Protein AF-A0A0B2NXW4-F1 (afdb_monomer_lite)

Secondary structure (DSSP, 8-state):
-HHHHHHHHHHHHHHHHHHH-HHHHHHHHHHT-TTHHHHHHHHHHSPPP---HHHHHHHHHHHHH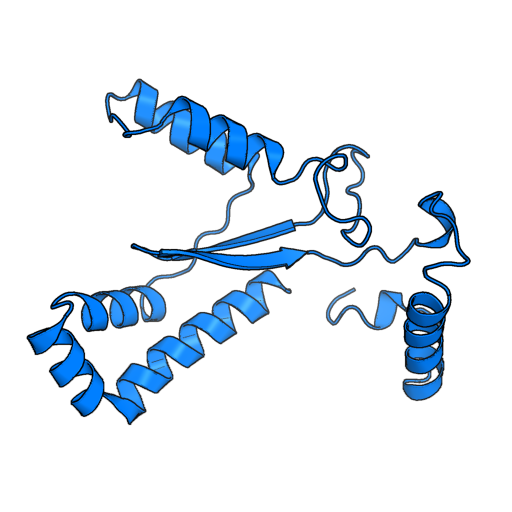TT---TTHHHHHHHHHHTTBTTTS-TTBPBPTTSSBB-EEEEEETTTEEEEEEEPBPS-GGGS---SGGGHHHHHHHHHHHHHHT-S-GGGGSS--

Organism: Glycine soja (NCBI:txid3848)

pLDDT: mean 85.3, std 10.72, range [39.22, 98.38]

Foldseek 3Di:
DVVVVVLVVLLVVLVCCVVPVVVVVVVCCVPPNVCPNVLSVCSNPDDDDDDALVVVLVVLVVVVVVPDDDPCSVVVSVVSVCAFFPVPDDLQFAADPVNGGGAKDFDQGPPPGTDDIDGDTHQPNVPSPDDCVVCVVVVVVLVVVCVVVVPPGSVVVPVPD

Radius of gyration: 20.14 Å; chains: 1; bounding box: 43×46×54 Å

Structure (mmCIF, N/CA/C/O backbone):
data_AF-A0A0B2NXW4-F1
#
_entry.id   AF-A0A0B2NXW4-F1
#
loop_
_atom_site.group_PDB
_atom_site.id
_atom_site.type_symbol
_atom_site.label_atom_id
_atom_site.label_alt_id
_atom_site.label_comp_id
_atom_site.label_asym_id
_atom_site.label_entity_id
_atom_site.label_seq_id
_atom_site.pdbx_PDB_ins_code
_atom_site.Cartn_x
_atom_site.Cartn_y
_atom_site.Cartn_z
_atom_site.occupancy
_atom_site.B_iso_or_equiv
_atom_site.auth_seq_id
_atom_site.auth_comp_id
_atom_site.auth_asym_id
_atom_site.auth_atom_id
_atom_site.pdbx_PDB_model_num
ATOM 1 N N . ASP A 1 1 ? -3.054 0.438 -12.073 1.00 83.38 1 ASP A N 1
ATOM 2 C CA . ASP A 1 1 ? -4.031 -0.430 -11.366 1.00 83.38 1 ASP A CA 1
ATOM 3 C C . ASP A 1 1 ? -3.545 -1.153 -10.136 1.00 83.38 1 ASP A C 1
ATOM 5 O O . ASP A 1 1 ? -4.384 -1.519 -9.320 1.00 83.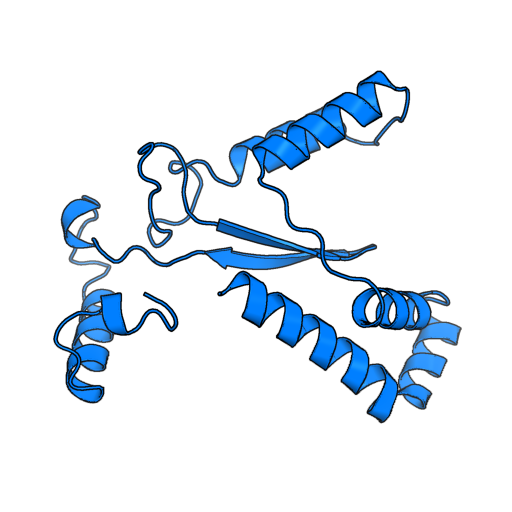38 1 ASP A O 1
ATOM 9 N N . ASP A 1 2 ? -2.240 -1.323 -9.942 1.00 87.00 2 ASP A N 1
ATOM 10 C CA . ASP A 1 2 ? -1.722 -1.938 -8.717 1.00 87.00 2 ASP A CA 1
ATOM 11 C C . ASP A 1 2 ? -2.258 -1.230 -7.454 1.00 87.00 2 ASP A C 1
ATOM 13 O O . ASP A 1 2 ? -2.844 -1.852 -6.572 1.00 87.00 2 ASP A O 1
ATOM 17 N N . MET A 1 3 ? -2.282 0.109 -7.469 1.00 90.81 3 MET A N 1
ATOM 18 C CA . MET A 1 3 ? -2.952 0.927 -6.448 1.00 90.81 3 MET A CA 1
ATOM 19 C C . MET A 1 3 ? -4.462 0.654 -6.291 1.00 90.81 3 MET A C 1
ATOM 21 O O . MET A 1 3 ? -5.011 0.812 -5.201 1.00 90.81 3 MET A O 1
ATOM 25 N N . ASN A 1 4 ? -5.184 0.325 -7.371 1.00 91.88 4 ASN A N 1
ATOM 26 C CA . ASN A 1 4 ? -6.609 -0.036 -7.299 1.00 91.88 4 ASN A CA 1
ATOM 27 C C . ASN A 1 4 ? -6.775 -1.394 -6.613 1.00 91.88 4 ASN A C 1
ATOM 29 O O . ASN A 1 4 ? -7.624 -1.518 -5.728 1.00 91.88 4 ASN A O 1
ATOM 33 N N . CYS A 1 5 ? -5.950 -2.368 -7.002 1.00 92.06 5 CYS A N 1
ATOM 34 C CA . CYS A 1 5 ? -5.926 -3.708 -6.432 1.00 92.06 5 CYS A CA 1
ATOM 35 C C . CYS A 1 5 ? -5.579 -3.661 -4.941 1.00 92.06 5 CYS A C 1
ATOM 37 O O . CYS A 1 5 ? -6.358 -4.140 -4.123 1.00 92.06 5 CYS A O 1
ATOM 39 N N . ALA A 1 6 ? -4.491 -2.983 -4.572 1.00 91.94 6 ALA A N 1
ATOM 40 C CA . ALA A 1 6 ? -4.057 -2.836 -3.187 1.00 91.94 6 ALA A CA 1
ATOM 41 C C . ALA A 1 6 ? -5.137 -2.172 -2.316 1.00 91.94 6 ALA A C 1
ATOM 43 O O . ALA A 1 6 ? -5.488 -2.687 -1.256 1.00 91.94 6 ALA A O 1
ATOM 44 N N . LYS A 1 7 ? -5.754 -1.083 -2.800 1.00 93.19 7 LYS A N 1
ATOM 45 C CA . LYS A 1 7 ? -6.892 -0.434 -2.125 1.00 93.19 7 LYS A CA 1
ATOM 46 C C . LYS A 1 7 ? -8.063 -1.399 -1.919 1.00 93.19 7 LYS A C 1
ATOM 48 O O . LYS A 1 7 ? -8.622 -1.458 -0.826 1.00 93.19 7 LYS A O 1
ATOM 53 N N . ALA A 1 8 ? -8.468 -2.116 -2.969 1.00 94.12 8 ALA A N 1
ATOM 54 C CA . ALA A 1 8 ? -9.584 -3.056 -2.902 1.00 94.12 8 ALA A CA 1
ATOM 55 C C . ALA A 1 8 ? -9.283 -4.213 -1.942 1.00 94.12 8 ALA A C 1
ATOM 57 O O . ALA A 1 8 ? -10.130 -4.554 -1.122 1.00 94.12 8 ALA A O 1
ATOM 58 N N . TYR A 1 9 ? -8.065 -4.751 -1.991 1.00 94.94 9 TYR A N 1
ATOM 59 C CA . TYR A 1 9 ? -7.592 -5.816 -1.118 1.00 94.94 9 TYR A CA 1
ATOM 60 C C . TYR A 1 9 ? -7.632 -5.402 0.356 1.00 94.94 9 TYR A C 1
ATOM 62 O O . TYR A 1 9 ? -8.210 -6.114 1.174 1.00 94.94 9 TYR A O 1
ATOM 70 N N . VAL A 1 10 ? -7.089 -4.230 0.704 1.00 95.19 10 VAL A N 1
ATOM 71 C CA . VAL A 1 10 ? -7.110 -3.732 2.090 1.00 95.19 10 VAL A CA 1
ATOM 72 C C . VAL A 1 10 ? -8.545 -3.536 2.574 1.00 95.19 10 VAL A C 1
ATOM 74 O O . VAL A 1 10 ? -8.908 -4.046 3.633 1.00 95.19 10 VAL A O 1
ATOM 77 N N . LYS A 1 11 ? -9.391 -2.861 1.783 1.00 95.75 11 LYS A N 1
ATOM 78 C CA . LYS A 1 11 ? -10.798 -2.652 2.154 1.00 95.75 11 LYS A CA 1
ATOM 79 C C . LYS A 1 11 ? -11.549 -3.964 2.336 1.00 95.75 11 LYS A C 1
ATOM 81 O O . LYS A 1 11 ? -12.294 -4.094 3.302 1.00 95.75 11 LYS A O 1
ATOM 86 N N . PHE A 1 12 ? -11.338 -4.921 1.436 1.00 96.88 12 PHE A N 1
ATOM 87 C CA . PHE A 1 12 ? -11.964 -6.232 1.517 1.00 96.88 12 PHE A CA 1
ATOM 88 C C . PHE A 1 12 ? -11.580 -6.950 2.811 1.00 96.88 12 PHE A C 1
ATOM 90 O O . PHE A 1 12 ? -12.469 -7.366 3.540 1.00 96.88 12 PHE A O 1
ATOM 97 N N . ASN A 1 13 ? -10.287 -7.038 3.140 1.00 96.75 13 ASN A N 1
ATOM 98 C CA . ASN A 1 13 ? -9.838 -7.722 4.357 1.00 96.75 13 ASN A CA 1
ATOM 99 C C . ASN A 1 13 ? -10.372 -7.049 5.629 1.00 96.75 13 ASN A C 1
ATOM 101 O O . ASN A 1 13 ? -10.860 -7.734 6.524 1.00 96.75 13 ASN A O 1
ATOM 105 N N . CYS A 1 14 ? -10.335 -5.713 5.704 1.00 96.44 14 CYS A N 1
ATOM 106 C CA . CYS A 1 14 ? -10.884 -4.991 6.852 1.00 96.44 14 CYS A CA 1
ATOM 107 C C . CYS A 1 14 ? -12.394 -5.216 7.002 1.00 96.44 14 CYS A C 1
ATOM 109 O O . CYS A 1 14 ? -12.863 -5.443 8.113 1.00 96.44 14 CYS A O 1
ATOM 111 N N . GLN A 1 15 ? -13.147 -5.176 5.899 1.00 97.81 15 GLN A N 1
ATOM 112 C CA . GLN A 1 15 ? -14.587 -5.426 5.927 1.00 97.81 15 GLN A CA 1
ATOM 113 C C . GLN A 1 15 ? -14.891 -6.877 6.300 1.00 97.81 15 GLN A C 1
ATOM 115 O O . GLN A 1 15 ? -15.749 -7.134 7.133 1.00 97.81 15 GLN A O 1
ATOM 120 N N . TRP A 1 16 ? -14.137 -7.825 5.749 1.00 98.25 16 TRP A N 1
ATOM 121 C CA . TRP A 1 16 ? -14.320 -9.241 6.025 1.00 98.25 16 TRP A CA 1
ATOM 122 C C . TRP A 1 16 ? -14.105 -9.565 7.507 1.00 98.25 16 TRP A C 1
ATOM 124 O O . TRP A 1 16 ? -14.902 -10.304 8.079 1.00 98.25 16 TRP A O 1
ATOM 134 N N . LEU A 1 17 ? -13.094 -8.968 8.150 1.00 97.62 17 LEU A N 1
ATOM 135 C CA . LEU A 1 17 ? -12.882 -9.098 9.597 1.00 97.62 17 LEU A CA 1
ATOM 136 C C . LEU A 1 17 ? -14.062 -8.548 10.406 1.00 97.62 17 LEU A C 1
ATOM 138 O O . LEU A 1 17 ? -14.483 -9.179 11.371 1.00 97.62 17 LEU A O 1
ATOM 142 N N . LEU A 1 18 ? -14.608 -7.395 10.008 1.00 97.50 18 LEU A N 1
ATOM 143 C CA . LEU A 1 18 ? -15.782 -6.810 10.662 1.00 97.50 18 LEU A CA 1
ATOM 144 C C . LEU A 1 18 ? -17.029 -7.689 10.500 1.00 97.50 18 LEU A C 1
ATOM 146 O O . LEU A 1 18 ? -17.817 -7.795 11.434 1.00 97.50 18 LEU A O 1
ATOM 150 N N . ASP A 1 19 ? -17.193 -8.322 9.340 1.00 98.06 19 ASP A N 1
ATOM 151 C CA . ASP A 1 19 ? -18.379 -9.119 9.021 1.00 98.06 19 ASP A CA 1
ATOM 152 C C . ASP A 1 19 ? -18.322 -10.538 9.610 1.00 98.06 19 ASP A C 1
ATOM 154 O O . ASP A 1 19 ? -19.362 -11.108 9.930 1.00 98.06 19 ASP A O 1
ATOM 158 N N . ASN A 1 20 ? -17.124 -11.122 9.744 1.00 98.38 20 ASN A N 1
ATOM 159 C CA . ASN A 1 20 ? -16.955 -12.549 10.054 1.00 98.38 20 ASN A CA 1
ATOM 160 C C . ASN A 1 20 ? -16.236 -12.826 11.380 1.00 98.38 20 ASN A C 1
ATOM 162 O O . ASN A 1 20 ? -16.305 -13.948 11.874 1.00 98.38 20 ASN A O 1
ATOM 166 N N . CYS A 1 21 ? -15.544 -11.841 11.958 1.00 97.62 21 CYS A N 1
ATOM 167 C CA . CYS A 1 21 ? -14.698 -12.031 13.139 1.00 97.62 21 CYS A CA 1
ATOM 168 C C . CYS A 1 21 ? -14.975 -10.994 14.237 1.00 97.62 21 CYS A C 1
ATOM 170 O O . CYS A 1 21 ? -14.091 -10.701 15.039 1.00 97.62 21 CYS A O 1
ATOM 172 N N . LEU A 1 22 ? -16.179 -10.410 14.282 1.00 96.56 22 LEU A N 1
ATOM 173 C CA . LEU A 1 22 ? -16.472 -9.309 15.206 1.00 96.56 22 LEU A CA 1
ATOM 174 C C . LEU A 1 22 ? -16.302 -9.704 16.681 1.00 96.56 22 LEU A C 1
ATOM 176 O O . LEU A 1 22 ? -15.737 -8.924 17.436 1.00 96.56 22 LEU A O 1
ATOM 180 N N . GLU A 1 23 ? -16.709 -10.915 17.073 1.00 97.50 23 GLU A N 1
ATOM 181 C CA . GLU A 1 23 ? -16.559 -11.400 18.456 1.00 97.50 23 GLU A CA 1
ATOM 182 C C . GLU A 1 23 ? -15.084 -11.464 18.892 1.00 97.50 23 GLU A C 1
ATOM 184 O O . GLU A 1 23 ? -14.723 -10.995 19.974 1.00 97.50 23 GLU A O 1
ATOM 189 N N . ASP A 1 24 ? -14.209 -11.978 18.022 1.00 97.56 24 ASP A N 1
ATOM 190 C CA . ASP A 1 24 ? -12.765 -12.001 18.269 1.00 97.56 24 ASP A CA 1
ATOM 191 C C . ASP A 1 24 ? -12.188 -10.580 18.293 1.00 97.56 24 ASP A C 1
ATOM 193 O O . ASP A 1 24 ? -11.336 -10.255 19.121 1.00 97.56 24 ASP A O 1
ATOM 197 N N . MET A 1 25 ? -12.669 -9.699 17.415 1.00 97.56 25 MET A N 1
ATOM 198 C CA . MET A 1 25 ? -12.244 -8.301 17.392 1.00 97.56 25 MET A CA 1
ATOM 199 C C . MET A 1 25 ? -12.681 -7.538 18.647 1.00 97.56 25 MET A C 1
ATOM 201 O O . MET A 1 25 ? -11.904 -6.719 19.137 1.00 97.56 25 MET A O 1
ATOM 205 N N . ASP A 1 26 ? -13.858 -7.823 19.205 1.00 97.62 26 ASP A N 1
ATOM 206 C CA . ASP A 1 26 ? -14.316 -7.259 20.479 1.00 97.62 26 ASP A CA 1
ATOM 207 C C . ASP A 1 26 ? -13.417 -7.722 21.633 1.00 97.62 26 ASP A C 1
ATOM 209 O O . ASP A 1 26 ? -13.017 -6.918 22.481 1.00 97.62 26 ASP A O 1
ATOM 213 N N . PHE A 1 27 ? -13.008 -8.996 21.632 1.00 97.75 27 PHE A N 1
ATOM 214 C CA . PHE A 1 27 ? -12.007 -9.491 22.576 1.00 97.75 27 PHE A CA 1
ATOM 215 C C . PHE A 1 27 ? -10.667 -8.752 22.423 1.00 97.75 27 PHE A C 1
ATOM 217 O O . PHE A 1 27 ? -10.074 -8.321 23.417 1.00 97.75 27 PHE A O 1
ATOM 224 N N . MET A 1 28 ? -10.198 -8.547 21.188 1.00 97.44 28 MET A N 1
ATOM 225 C CA . MET A 1 28 ? -8.971 -7.789 20.924 1.00 97.44 28 MET A CA 1
ATOM 226 C C . MET A 1 28 ? -9.086 -6.325 21.369 1.00 97.44 28 MET A C 1
ATOM 228 O O . MET A 1 28 ? -8.118 -5.760 21.890 1.00 97.44 28 MET A O 1
ATOM 232 N N . ALA A 1 29 ? -10.265 -5.723 21.206 1.00 97.00 29 ALA A N 1
ATOM 233 C CA . ALA A 1 29 ? -10.544 -4.360 21.634 1.00 97.00 29 ALA A CA 1
ATOM 234 C C . ALA A 1 29 ? -10.518 -4.216 23.162 1.00 97.00 29 ALA A C 1
ATOM 236 O O . ALA A 1 29 ? -9.958 -3.248 23.681 1.00 97.00 29 ALA A O 1
ATOM 237 N N . ASP A 1 30 ? -11.061 -5.193 23.892 1.00 97.00 30 ASP A N 1
ATOM 238 C CA . ASP A 1 30 ? -11.034 -5.209 25.358 1.00 97.00 30 ASP A CA 1
ATOM 239 C C . ASP A 1 30 ? -9.617 -5.427 25.912 1.00 97.00 30 ASP A C 1
ATOM 241 O O . ASP A 1 30 ? -9.207 -4.763 26.868 1.00 97.00 30 ASP A O 1
ATOM 245 N N . LYS A 1 31 ? -8.851 -6.350 25.314 1.00 97.50 31 LYS A N 1
ATOM 246 C CA . LYS A 1 31 ? -7.566 -6.796 25.878 1.00 97.50 31 LYS A CA 1
ATOM 247 C C . LYS A 1 31 ? -6.347 -6.007 25.427 1.00 97.50 31 LYS A C 1
ATOM 249 O O . LYS A 1 31 ? -5.400 -5.904 26.206 1.00 97.50 31 LYS A O 1
ATOM 254 N N . PHE A 1 32 ? -6.342 -5.475 24.209 1.00 95.00 32 PHE A N 1
ATOM 255 C CA . PHE A 1 32 ? -5.127 -4.912 23.614 1.00 95.00 32 PHE A CA 1
ATOM 256 C C . PHE A 1 32 ? -5.310 -3.478 23.132 1.00 95.00 32 PHE A C 1
ATOM 258 O O . PHE A 1 32 ? -4.511 -2.611 23.484 1.00 95.00 32 PHE A O 1
ATOM 265 N N . ASP A 1 33 ? -6.338 -3.215 22.324 1.00 93.81 33 ASP A N 1
ATOM 266 C CA . ASP A 1 33 ? -6.499 -1.913 21.677 1.00 93.81 33 ASP A CA 1
ATOM 267 C C . ASP A 1 33 ? -7.962 -1.564 21.423 1.00 93.81 33 ASP A C 1
ATOM 269 O O . ASP A 1 33 ? -8.537 -1.956 20.411 1.00 93.81 33 ASP A O 1
ATOM 273 N N . LYS A 1 34 ? -8.528 -0.724 22.293 1.00 94.62 34 LYS A N 1
ATOM 274 C CA . LYS A 1 34 ? -9.922 -0.266 22.199 1.00 94.62 34 LYS A CA 1
ATOM 275 C C . LYS A 1 34 ? -10.269 0.400 20.861 1.00 94.62 34 LYS A C 1
ATOM 277 O O . LYS A 1 34 ? -11.443 0.460 20.523 1.00 94.62 34 LYS A O 1
ATOM 282 N N . GLY A 1 35 ? -9.277 0.904 20.118 1.00 94.81 35 GLY A N 1
ATOM 283 C CA . GLY A 1 35 ? -9.477 1.563 18.824 1.00 94.81 35 GLY A CA 1
ATOM 284 C C . GLY A 1 35 ? -9.372 0.646 17.601 1.00 94.81 35 GLY A C 1
ATOM 285 O O . GLY A 1 35 ? -9.545 1.124 16.481 1.00 94.81 35 GLY A O 1
ATOM 286 N N . CYS A 1 36 ? -9.076 -0.651 17.760 1.00 94.31 36 CYS A N 1
ATOM 287 C CA . CYS A 1 36 ? -8.773 -1.521 16.618 1.00 94.31 36 CYS A CA 1
ATOM 288 C C . CYS A 1 36 ? -9.962 -1.672 15.652 1.00 94.31 36 CYS A C 1
ATOM 290 O O . CYS A 1 36 ? -9.786 -1.563 14.438 1.00 94.31 36 CYS A O 1
ATOM 292 N N . ILE A 1 37 ? -11.181 -1.824 16.177 1.00 96.62 37 ILE A N 1
ATOM 293 C CA . ILE A 1 37 ? -12.414 -1.911 15.381 1.00 96.62 37 ILE A CA 1
ATOM 294 C C . ILE A 1 37 ? -12.687 -0.589 14.655 1.00 96.62 37 ILE A C 1
ATOM 296 O O . ILE A 1 37 ? -13.062 -0.593 13.480 1.00 96.62 37 ILE A O 1
ATOM 300 N N . ASP A 1 38 ? -12.472 0.545 15.322 1.00 95.94 38 ASP A N 1
ATOM 301 C CA . ASP A 1 38 ? -12.693 1.864 14.726 1.00 95.94 38 ASP A CA 1
ATOM 302 C C . ASP A 1 38 ? -11.724 2.129 13.576 1.00 95.94 38 ASP A C 1
ATOM 304 O O . ASP A 1 38 ? -12.125 2.676 12.551 1.00 95.94 38 ASP A O 1
ATOM 308 N N . HIS A 1 39 ? -10.475 1.670 13.678 1.00 94.88 39 HIS A N 1
ATOM 309 C CA . HIS A 1 39 ? -9.535 1.737 12.562 1.00 94.88 39 HIS A CA 1
ATOM 310 C C . HIS A 1 39 ? -10.003 0.901 11.363 1.00 94.88 39 HIS A C 1
ATOM 312 O O . HIS A 1 39 ? -9.959 1.392 10.235 1.00 94.88 39 HIS A O 1
ATOM 318 N N . LEU A 1 40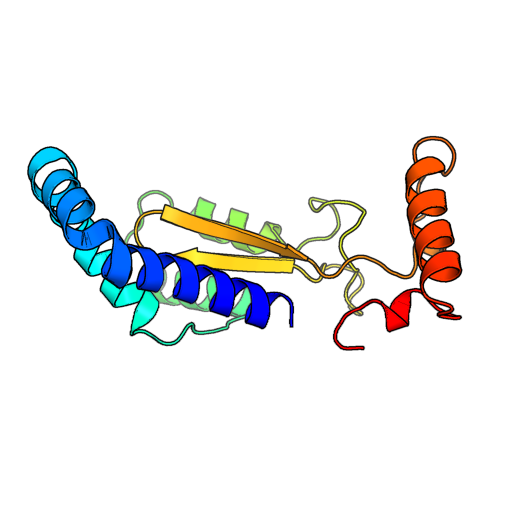 ? -10.506 -0.321 11.580 1.00 95.75 40 LEU A N 1
ATOM 319 C CA . LEU A 1 40 ? -11.063 -1.141 10.494 1.00 95.75 40 LEU A CA 1
ATOM 320 C C . LEU A 1 40 ? -12.262 -0.451 9.824 1.00 95.75 40 LEU A C 1
ATOM 322 O O . LEU A 1 40 ? -12.348 -0.401 8.594 1.00 95.75 40 LEU A O 1
ATOM 326 N N . LYS A 1 41 ? -13.164 0.138 10.617 1.00 96.12 41 LYS A N 1
ATOM 327 C CA . LYS A 1 41 ? -14.308 0.919 10.113 1.00 96.12 41 LYS A CA 1
ATOM 328 C C . LYS A 1 41 ? -13.866 2.169 9.358 1.00 96.12 41 LYS A C 1
ATOM 330 O O . LYS A 1 41 ? -14.452 2.519 8.334 1.00 96.12 41 LYS A O 1
ATOM 335 N N . LEU A 1 42 ? -12.824 2.844 9.831 1.00 95.19 42 LEU A N 1
ATOM 336 C CA . LEU A 1 42 ? -12.276 4.025 9.177 1.00 95.19 42 LEU A CA 1
ATOM 337 C C . LEU A 1 42 ? -11.695 3.669 7.803 1.00 95.19 42 LEU A C 1
ATOM 339 O O . LEU A 1 42 ? -12.011 4.336 6.819 1.00 95.19 42 LEU A O 1
ATOM 343 N N . VAL A 1 43 ? -10.905 2.595 7.714 1.00 94.62 43 VAL A N 1
ATOM 344 C CA . VAL A 1 43 ? -10.292 2.128 6.457 1.00 94.62 43 VAL A CA 1
ATOM 345 C C . VAL A 1 43 ? -11.349 1.710 5.427 1.00 94.62 43 VAL A C 1
ATOM 347 O O . VAL A 1 43 ? -11.227 2.019 4.238 1.00 94.62 43 VAL A O 1
ATOM 350 N N . THR A 1 44 ? -12.410 1.032 5.861 1.00 94.94 44 THR A N 1
ATOM 351 C CA . THR A 1 44 ? -13.493 0.580 4.971 1.00 94.94 44 THR A CA 1
ATOM 352 C C . THR A 1 44 ? -14.347 1.744 4.466 1.00 94.94 44 THR A C 1
ATOM 354 O O . THR A 1 44 ? -14.583 1.851 3.257 1.00 94.94 44 THR A O 1
ATOM 357 N N . SER A 1 45 ? -14.734 2.667 5.351 1.00 94.19 45 SER A N 1
ATOM 358 C CA . SER A 1 45 ? -15.625 3.793 5.031 1.00 94.19 45 SER A CA 1
ATOM 359 C C . SER A 1 45 ? -14.942 4.977 4.335 1.00 94.19 45 SER A C 1
ATOM 361 O O . SER A 1 45 ? -15.569 5.648 3.516 1.00 94.19 45 SER A O 1
ATOM 363 N N . THR A 1 46 ? -13.654 5.221 4.586 1.00 93.69 46 THR A N 1
ATOM 364 C CA . THR A 1 46 ? -12.959 6.404 4.053 1.00 93.69 46 THR A CA 1
ATOM 365 C C . THR A 1 46 ? -12.423 6.150 2.639 1.00 93.69 46 THR A C 1
ATOM 367 O O . THR A 1 46 ? -11.856 5.084 2.363 1.00 93.69 46 THR A O 1
ATOM 370 N N . PRO A 1 47 ? -12.588 7.085 1.688 1.00 92.62 47 PRO A N 1
ATOM 371 C CA . PRO A 1 47 ? -11.906 7.015 0.400 1.00 92.62 47 PRO A CA 1
ATOM 372 C C . PRO A 1 47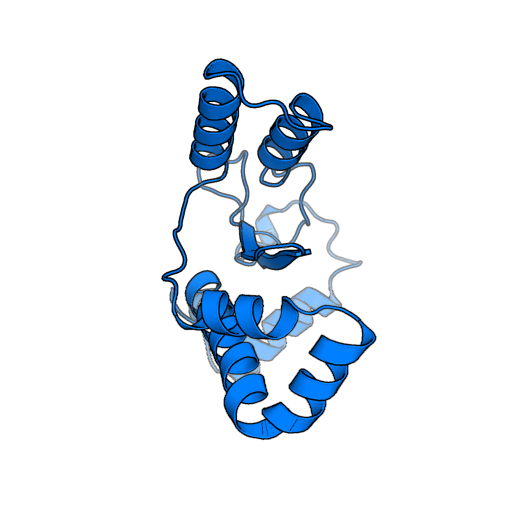 ? -10.387 7.141 0.565 1.00 92.62 47 PRO A C 1
ATOM 374 O O . PRO A 1 47 ? -9.903 8.020 1.270 1.00 92.62 47 PRO A O 1
ATOM 377 N N . PHE A 1 48 ? -9.629 6.287 -0.124 1.00 92.62 48 PHE A N 1
ATOM 378 C CA . PHE A 1 48 ? -8.177 6.443 -0.204 1.00 92.62 48 PHE A CA 1
ATOM 379 C C . PHE A 1 48 ? -7.865 7.616 -1.128 1.00 92.62 48 PHE A C 1
ATOM 381 O O . PHE A 1 48 ? -8.297 7.623 -2.285 1.00 92.62 48 PHE A O 1
ATOM 388 N N . ILE A 1 49 ? -7.123 8.585 -0.605 1.00 92.56 49 ILE A N 1
ATOM 389 C CA . ILE A 1 49 ? -6.612 9.722 -1.366 1.00 92.56 49 ILE A CA 1
ATOM 390 C C . ILE A 1 49 ? -5.301 9.291 -2.025 1.00 92.56 49 ILE A C 1
ATOM 392 O O . ILE A 1 49 ? -4.543 8.509 -1.454 1.00 92.56 49 ILE A O 1
ATOM 396 N N . ARG A 1 50 ? -5.064 9.769 -3.246 1.00 91.94 50 ARG A N 1
ATOM 397 C CA . ARG A 1 50 ? -3.809 9.570 -3.969 1.00 91.94 50 ARG A CA 1
ATOM 398 C C . ARG A 1 50 ? -3.090 10.895 -4.087 1.00 91.94 50 ARG A C 1
ATOM 400 O O . ARG A 1 50 ? -3.723 11.892 -4.422 1.00 91.94 50 ARG A O 1
ATOM 407 N N . PHE A 1 51 ? -1.796 10.850 -3.849 1.00 91.38 51 PHE A N 1
ATOM 408 C CA . PHE A 1 51 ? -0.865 11.939 -4.062 1.00 91.38 51 PHE A CA 1
ATOM 409 C C . PHE A 1 51 ? 0.480 11.326 -4.456 1.00 91.38 51 PHE A C 1
ATOM 411 O O . PHE A 1 51 ? 0.770 10.170 -4.136 1.00 91.38 51 PHE A O 1
ATOM 418 N N . THR A 1 52 ? 1.268 12.086 -5.195 1.00 89.62 52 THR A N 1
ATOM 419 C CA . THR A 1 52 ? 2.653 11.771 -5.539 1.00 89.62 52 THR A CA 1
ATOM 420 C C . THR A 1 52 ? 3.561 11.970 -4.325 1.00 89.62 52 THR A C 1
ATOM 422 O O . THR A 1 52 ? 3.211 12.690 -3.388 1.00 89.62 52 THR A O 1
ATOM 425 N N . TYR A 1 53 ? 4.750 11.364 -4.336 1.00 85.88 53 TYR A N 1
ATOM 426 C CA . TYR A 1 53 ? 5.750 11.575 -3.281 1.00 85.88 53 TYR A CA 1
ATOM 427 C C . TYR A 1 53 ? 6.125 13.059 -3.143 1.00 85.88 53 TYR A C 1
ATOM 429 O O . TYR A 1 53 ? 6.236 13.563 -2.028 1.00 85.88 53 TYR A O 1
ATOM 437 N N . THR A 1 54 ? 6.215 13.791 -4.259 1.00 86.06 54 THR A N 1
ATOM 438 C CA . THR A 1 54 ? 6.443 15.243 -4.262 1.00 86.06 54 THR A CA 1
ATOM 439 C C . THR A 1 54 ? 5.324 16.001 -3.547 1.00 86.06 54 THR A C 1
ATOM 441 O O . THR A 1 54 ? 5.603 16.762 -2.625 1.00 86.06 54 THR A O 1
ATOM 444 N N . GLU A 1 55 ? 4.059 15.746 -3.896 1.00 90.25 55 GLU A N 1
ATOM 445 C CA . GLU A 1 55 ? 2.909 16.371 -3.221 1.00 90.25 55 GLU A CA 1
ATOM 446 C C . GLU A 1 55 ? 2.870 16.015 -1.726 1.00 90.25 55 GLU A C 1
ATOM 448 O O . GLU A 1 55 ? 2.545 16.856 -0.889 1.00 90.25 55 GLU A O 1
ATOM 453 N N . ALA A 1 56 ? 3.227 14.779 -1.364 1.00 88.12 56 ALA A N 1
ATOM 454 C CA . ALA A 1 56 ? 3.296 14.350 0.030 1.00 88.12 56 ALA A CA 1
ATOM 455 C C . ALA A 1 56 ? 4.329 15.157 0.826 1.00 88.12 56 ALA A C 1
ATOM 457 O O . ALA A 1 56 ? 4.036 15.618 1.931 1.00 88.12 56 ALA A O 1
ATOM 458 N N . VAL A 1 57 ? 5.524 15.342 0.257 1.00 86.12 57 VAL A N 1
ATOM 459 C CA . VAL A 1 57 ? 6.595 16.148 0.851 1.00 86.12 57 VAL A CA 1
ATOM 460 C C . VAL A 1 57 ? 6.150 17.601 1.002 1.00 86.12 57 VAL A C 1
ATOM 462 O O . VAL A 1 57 ? 6.290 18.161 2.088 1.00 86.12 57 VAL A O 1
ATOM 465 N N . GLU A 1 58 ? 5.537 18.191 -0.026 1.00 89.56 58 GLU A N 1
ATOM 466 C CA . GLU A 1 58 ? 5.021 19.566 0.024 1.00 89.56 58 GLU A CA 1
ATOM 467 C C . GLU A 1 58 ? 3.977 19.756 1.136 1.00 89.56 58 GLU A C 1
ATOM 469 O O . GLU A 1 58 ? 4.049 20.722 1.901 1.00 89.56 58 GLU A O 1
ATOM 474 N N . ILE A 1 59 ? 3.039 18.812 1.281 1.00 89.44 59 ILE A N 1
ATOM 475 C CA . ILE A 1 59 ? 2.030 18.827 2.351 1.00 89.44 59 ILE A CA 1
ATOM 476 C C . ILE A 1 59 ? 2.696 18.731 3.728 1.00 89.44 59 ILE A C 1
ATOM 478 O O . ILE A 1 59 ? 2.323 19.458 4.652 1.00 89.44 59 ILE A O 1
ATOM 482 N N . LEU A 1 60 ? 3.673 17.835 3.891 1.00 86.56 60 LEU A N 1
ATOM 483 C CA . LEU A 1 60 ? 4.392 17.678 5.156 1.00 86.56 60 LEU A CA 1
ATOM 484 C C . LEU A 1 60 ? 5.161 18.950 5.522 1.00 86.56 60 LEU A C 1
ATOM 486 O O . LEU A 1 60 ? 5.080 19.401 6.666 1.00 86.56 60 LEU A O 1
ATOM 490 N N . GLU A 1 61 ? 5.851 19.560 4.560 1.00 86.88 61 GLU A N 1
ATOM 491 C CA . GLU A 1 61 ? 6.551 20.824 4.766 1.00 86.88 61 GLU A CA 1
ATOM 492 C C . GLU A 1 61 ? 5.607 21.961 5.165 1.00 86.88 61 GLU A C 1
ATOM 494 O O . GLU A 1 61 ? 5.941 22.742 6.058 1.00 86.88 61 GLU A O 1
ATOM 499 N N . ASP A 1 62 ? 4.442 22.075 4.522 1.00 89.75 62 ASP A N 1
ATOM 500 C CA . ASP A 1 62 ? 3.448 23.098 4.855 1.00 89.75 62 ASP A CA 1
ATOM 501 C C . ASP A 1 62 ? 2.907 22.914 6.281 1.00 89.75 62 ASP A C 1
ATOM 503 O O . ASP A 1 62 ? 2.851 23.865 7.063 1.00 89.75 62 ASP A O 1
ATOM 507 N N . ILE A 1 63 ? 2.602 21.677 6.681 1.00 88.19 63 ILE A N 1
ATOM 508 C CA . ILE A 1 63 ? 2.137 21.359 8.038 1.00 88.19 63 ILE A CA 1
ATOM 509 C C . ILE A 1 63 ? 3.193 21.726 9.096 1.00 88.19 63 ILE A C 1
ATOM 511 O O . ILE A 1 63 ? 2.843 22.267 10.153 1.00 88.19 63 ILE A O 1
ATOM 515 N N . VAL A 1 64 ? 4.474 21.465 8.815 1.00 86.56 64 VAL A N 1
ATOM 516 C CA . VAL A 1 64 ? 5.594 21.844 9.692 1.00 86.56 64 VAL A CA 1
ATOM 517 C C . VAL A 1 64 ? 5.743 23.366 9.766 1.00 86.56 64 VAL A C 1
ATOM 519 O O . VAL A 1 64 ? 5.834 23.924 10.863 1.00 86.56 64 VAL A O 1
ATOM 522 N N . LYS A 1 65 ? 5.692 24.065 8.6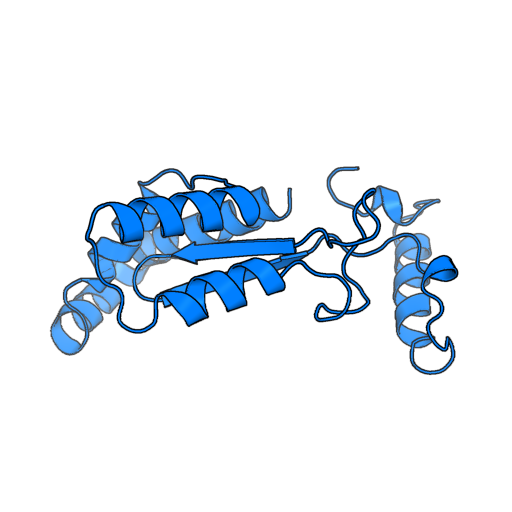23 1.00 87.25 65 LYS A N 1
ATOM 523 C CA . LYS A 1 65 ? 5.727 25.540 8.560 1.00 87.25 65 LYS A CA 1
ATOM 524 C C . LYS A 1 65 ? 4.569 26.168 9.345 1.00 87.25 65 LYS A C 1
ATOM 526 O O . LYS A 1 65 ? 4.771 27.174 10.022 1.00 87.25 65 LYS A O 1
ATOM 531 N N . ASN A 1 66 ? 3.396 25.534 9.335 1.00 91.19 66 ASN A N 1
ATOM 532 C CA . ASN A 1 66 ? 2.205 25.948 10.082 1.00 91.19 66 ASN A CA 1
ATOM 533 C C . ASN A 1 66 ? 2.218 25.541 11.572 1.00 91.19 66 ASN A C 1
ATOM 535 O O . ASN A 1 66 ? 1.215 25.683 12.274 1.00 91.19 66 ASN A O 1
ATOM 539 N N . GLY A 1 67 ? 3.364 25.090 12.092 1.00 86.38 67 GLY A N 1
ATOM 540 C CA . GLY A 1 67 ? 3.632 24.982 13.527 1.00 86.38 67 GLY A CA 1
ATOM 541 C C . GLY A 1 67 ? 3.349 23.616 14.147 1.00 86.38 67 GLY A C 1
ATOM 542 O O . GLY A 1 67 ? 3.476 23.468 15.367 1.00 86.38 67 GLY A O 1
ATOM 543 N N . LYS A 1 68 ? 2.989 22.604 13.349 1.00 86.81 68 LYS A N 1
ATOM 544 C CA . LYS A 1 68 ? 2.856 21.235 13.850 1.00 86.81 68 LYS A CA 1
ATOM 545 C C . LYS A 1 68 ? 4.232 20.590 13.945 1.00 86.81 68 LYS A C 1
ATOM 547 O O . LYS A 1 68 ? 4.963 20.553 12.963 1.00 86.81 68 LYS A O 1
ATOM 552 N N . LYS A 1 69 ? 4.550 20.058 15.127 1.00 79.50 69 LYS A N 1
ATOM 553 C CA . LYS A 1 69 ? 5.812 19.360 15.361 1.00 79.50 69 LYS A CA 1
ATOM 554 C C . LYS A 1 69 ? 5.662 17.851 15.235 1.00 79.50 69 LYS A C 1
AT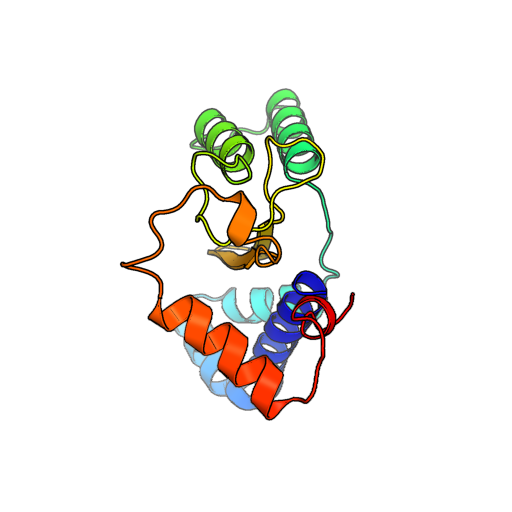OM 556 O O . LYS A 1 69 ? 4.722 17.288 15.798 1.00 79.50 69 LYS A O 1
ATOM 561 N N . PHE A 1 70 ? 6.596 17.205 14.550 1.00 79.44 70 PHE A N 1
ATOM 562 C CA . PHE A 1 70 ? 6.707 15.748 14.489 1.00 79.44 70 PHE A CA 1
ATOM 563 C C . PHE A 1 70 ? 7.979 15.296 15.216 1.00 79.44 70 PHE A C 1
ATOM 565 O O . PHE A 1 70 ? 8.979 16.005 15.231 1.00 79.44 70 PHE A O 1
ATOM 572 N N . GLU A 1 71 ? 7.976 14.096 15.804 1.00 70.50 71 GLU A N 1
ATOM 573 C CA . GLU A 1 71 ? 9.151 13.586 16.537 1.00 70.50 71 GLU A CA 1
ATOM 574 C C . GLU A 1 71 ? 10.406 13.448 15.658 1.00 70.50 71 GLU A C 1
ATOM 576 O O . GLU A 1 71 ? 11.505 13.425 16.196 1.00 70.50 71 GLU A O 1
ATOM 581 N N . ASN A 1 72 ? 10.263 13.394 14.325 1.00 68.75 72 ASN A N 1
ATOM 582 C CA . ASN A 1 72 ? 11.365 13.202 13.375 1.00 68.75 72 ASN A CA 1
ATOM 583 C C . ASN A 1 72 ? 11.145 13.928 12.028 1.00 68.75 72 ASN A C 1
ATOM 585 O O . ASN A 1 72 ? 11.388 13.350 10.972 1.00 68.75 72 ASN A O 1
ATOM 589 N N . GLU A 1 73 ? 10.657 15.172 12.048 1.00 66.81 73 GLU A N 1
ATOM 590 C CA . GLU A 1 73 ? 10.267 15.971 10.859 1.00 66.81 73 GLU A CA 1
ATOM 591 C C . GLU A 1 73 ? 11.201 15.833 9.653 1.00 66.81 73 GLU A C 1
ATOM 593 O O . GLU A 1 73 ? 10.763 15.494 8.557 1.00 66.81 73 GLU A O 1
ATOM 598 N N . GLN A 1 74 ? 12.499 16.053 9.871 1.00 62.50 74 GLN A N 1
ATOM 599 C CA . GLN A 1 74 ? 13.501 16.035 8.806 1.00 62.50 74 GLN A CA 1
ATOM 600 C C . GLN A 1 74 ? 13.690 14.638 8.215 1.00 62.50 74 GLN A C 1
ATOM 602 O O . GLN A 1 74 ? 13.860 14.505 7.010 1.00 62.50 74 GLN A O 1
ATOM 607 N N . LYS A 1 75 ? 13.625 13.594 9.048 1.00 69.50 75 LYS A N 1
ATOM 608 C CA . LYS A 1 75 ? 13.817 12.215 8.602 1.00 69.50 75 LYS A CA 1
ATOM 609 C C . LYS A 1 75 ? 12.663 11.751 7.715 1.00 69.50 75 LYS A C 1
ATOM 611 O O . LYS A 1 75 ? 12.921 11.142 6.693 1.00 69.50 75 LYS A O 1
ATOM 616 N N . TRP A 1 76 ? 11.417 12.075 8.066 1.00 68.19 76 TRP A N 1
ATOM 617 C CA . TRP A 1 76 ? 10.257 11.693 7.251 1.00 68.19 76 TRP A CA 1
ATOM 618 C C . TRP A 1 76 ? 10.301 12.312 5.859 1.00 68.19 76 TRP A C 1
ATOM 620 O O . TRP A 1 76 ? 10.047 11.622 4.884 1.00 68.19 76 TRP A O 1
ATOM 630 N N . VAL A 1 77 ? 10.639 13.600 5.773 1.00 63.56 77 VAL A N 1
ATOM 631 C CA . VAL A 1 77 ? 10.754 14.300 4.488 1.00 63.56 77 VAL A CA 1
ATOM 632 C C . VAL A 1 77 ? 11.876 13.706 3.642 1.00 63.56 77 VAL A C 1
ATOM 634 O O . VAL A 1 77 ? 11.685 13.495 2.451 1.00 63.56 77 VAL A O 1
ATOM 637 N N . ILE A 1 78 ? 13.017 13.401 4.266 1.00 65.50 78 ILE A N 1
ATOM 638 C CA . ILE A 1 78 ? 14.149 12.738 3.616 1.00 65.50 78 ILE A CA 1
ATOM 639 C C . ILE A 1 78 ? 13.717 11.357 3.113 1.00 65.50 78 ILE A C 1
ATOM 641 O O . ILE A 1 78 ? 13.725 11.135 1.910 1.00 65.50 78 ILE A O 1
ATOM 645 N N . ASP A 1 79 ? 13.270 10.464 3.994 1.00 70.19 79 ASP A N 1
ATOM 646 C CA . ASP A 1 79 ? 12.928 9.083 3.639 1.00 70.19 79 ASP A CA 1
ATOM 647 C C . ASP A 1 79 ? 11.879 9.043 2.510 1.00 70.19 79 ASP A C 1
ATOM 649 O O . ASP A 1 79 ? 12.081 8.366 1.505 1.00 70.19 79 ASP A O 1
ATOM 653 N N . LEU A 1 80 ? 10.817 9.852 2.605 1.00 71.56 80 LEU A N 1
ATOM 654 C CA . LEU A 1 80 ? 9.755 9.898 1.594 1.00 71.56 80 LEU A CA 1
ATOM 655 C C . LEU A 1 80 ? 10.230 10.497 0.255 1.00 71.56 80 LEU A C 1
ATOM 657 O O . LEU A 1 80 ? 9.782 10.077 -0.809 1.00 71.56 80 LEU A O 1
ATOM 661 N N . ALA A 1 81 ? 11.133 11.481 0.284 1.00 66.50 81 ALA A N 1
ATOM 662 C CA . ALA A 1 81 ? 11.712 12.043 -0.935 1.00 66.50 81 ALA A CA 1
ATOM 663 C C . ALA A 1 81 ? 12.643 11.047 -1.641 1.00 66.50 81 ALA A C 1
ATOM 665 O O . ALA A 1 81 ? 12.749 11.080 -2.862 1.00 66.50 81 ALA A O 1
ATOM 666 N N . PHE A 1 82 ? 13.280 10.156 -0.885 1.00 72.00 82 PHE A N 1
ATOM 667 C CA . PHE A 1 82 ? 14.238 9.191 -1.406 1.00 72.00 82 PHE A CA 1
ATOM 668 C C . PHE A 1 82 ? 13.564 7.912 -1.938 1.00 72.00 82 PHE A C 1
ATOM 670 O O . PHE A 1 82 ? 13.983 7.430 -2.981 1.00 72.00 82 PHE A O 1
ATOM 677 N N . GLU A 1 83 ? 12.485 7.409 -1.320 1.00 69.25 83 GLU A N 1
ATOM 678 C CA . GLU A 1 83 ? 11.802 6.118 -1.625 1.00 69.25 83 GLU A CA 1
ATOM 679 C C . GLU A 1 83 ? 11.323 5.886 -3.082 1.00 69.25 83 GLU A C 1
ATOM 681 O O . GLU A 1 83 ? 10.763 4.841 -3.401 1.00 69.25 83 GLU A O 1
ATOM 686 N N . HIS A 1 84 ? 11.496 6.842 -3.992 1.00 75.12 84 HIS A N 1
ATOM 687 C CA . HIS A 1 84 ? 11.159 6.688 -5.409 1.00 75.12 84 HIS A CA 1
ATOM 688 C C . HIS A 1 84 ? 12.336 6.994 -6.343 1.00 75.12 84 HIS A C 1
ATOM 690 O O . HIS A 1 84 ? 12.156 6.994 -7.561 1.00 75.12 84 HIS A O 1
ATOM 696 N N . GLU A 1 85 ? 13.533 7.242 -5.804 1.00 79.06 85 GLU A N 1
ATOM 697 C CA . GLU A 1 85 ? 14.757 7.423 -6.580 1.00 79.06 85 GLU A CA 1
ATOM 698 C C . GLU A 1 85 ? 15.305 6.076 -7.064 1.00 79.06 85 GLU A C 1
ATOM 700 O O . GLU A 1 85 ? 15.408 5.099 -6.322 1.00 79.06 85 GLU A O 1
ATOM 705 N N . ARG A 1 86 ? 15.722 6.036 -8.331 1.00 76.31 86 ARG A N 1
ATOM 706 C CA . ARG A 1 86 ? 16.216 4.820 -8.987 1.00 76.31 86 ARG A CA 1
ATOM 707 C C . ARG A 1 86 ? 17.348 4.125 -8.226 1.00 76.31 86 ARG A C 1
ATOM 709 O O . ARG A 1 86 ? 17.366 2.900 -8.166 1.00 76.31 86 ARG A O 1
ATOM 716 N N . ASP A 1 87 ? 18.306 4.886 -7.701 1.00 73.06 87 ASP A N 1
ATOM 717 C CA . ASP A 1 87 ? 19.570 4.339 -7.187 1.00 73.06 87 ASP A CA 1
ATOM 718 C C . ASP A 1 87 ? 19.427 3.621 -5.837 1.00 73.06 87 ASP A C 1
ATOM 720 O O . ASP A 1 87 ? 20.342 2.910 -5.416 1.00 73.06 87 ASP A O 1
ATOM 724 N N . ILE A 1 88 ? 18.287 3.787 -5.165 1.00 75.50 88 ILE A N 1
ATOM 725 C CA . ILE A 1 88 ? 18.012 3.158 -3.870 1.00 75.50 88 ILE A CA 1
ATOM 726 C C . ILE A 1 88 ? 16.873 2.138 -3.924 1.00 75.50 88 ILE A C 1
ATOM 728 O O . ILE A 1 88 ? 16.688 1.381 -2.971 1.00 75.50 88 ILE A O 1
ATOM 732 N N . GLU A 1 89 ? 16.149 2.088 -5.040 1.00 78.62 89 GLU A N 1
ATOM 733 C CA . GLU A 1 89 ? 15.035 1.176 -5.243 1.00 78.62 89 GLU A CA 1
ATOM 734 C C . GLU A 1 89 ? 15.446 -0.110 -5.966 1.00 78.62 89 GLU A C 1
ATOM 736 O O . GLU A 1 89 ? 16.519 -0.250 -6.559 1.00 78.62 89 GLU A O 1
ATOM 741 N N . ALA A 1 90 ? 14.583 -1.121 -5.872 1.00 81.56 90 ALA A N 1
ATOM 742 C CA . ALA A 1 90 ? 14.894 -2.434 -6.414 1.00 81.56 90 ALA A CA 1
ATOM 743 C C . ALA A 1 90 ? 15.003 -2.413 -7.948 1.00 81.56 90 ALA A C 1
ATOM 745 O O . ALA A 1 90 ? 14.172 -1.835 -8.645 1.00 81.56 90 ALA A O 1
ATOM 746 N N . PHE A 1 91 ? 15.968 -3.165 -8.486 1.00 82.94 91 PHE A N 1
ATOM 747 C CA . PHE A 1 91 ? 16.260 -3.198 -9.923 1.00 82.94 91 PHE A CA 1
ATOM 748 C C . PHE A 1 91 ? 15.074 -3.592 -10.811 1.00 82.94 91 PHE A C 1
ATOM 750 O O . PHE A 1 91 ? 15.121 -3.372 -12.005 1.00 82.94 91 PHE A O 1
ATOM 757 N N . TYR A 1 92 ? 14.043 -4.246 -10.278 1.00 82.75 92 TYR A N 1
ATOM 758 C CA . TYR A 1 92 ? 12.883 -4.673 -11.058 1.00 82.75 92 TYR A CA 1
ATOM 759 C C . TYR A 1 92 ? 11.792 -3.601 -11.139 1.00 82.75 92 TYR A C 1
ATOM 761 O O . TYR A 1 92 ? 10.752 -3.869 -11.742 1.00 82.75 92 TYR A O 1
ATOM 769 N N . MET A 1 93 ? 11.945 -2.454 -10.472 1.00 87.62 93 MET A N 1
ATOM 770 C CA . MET A 1 93 ? 10.968 -1.368 -10.528 1.00 87.62 93 MET A CA 1
ATOM 771 C C . MET A 1 93 ? 11.105 -0.609 -11.847 1.00 87.62 93 MET A C 1
ATOM 773 O O . MET A 1 93 ? 12.216 -0.329 -12.288 1.00 87.62 93 MET A O 1
ATOM 777 N N . ARG A 1 94 ? 9.973 -0.304 -12.485 1.00 87.00 94 ARG A N 1
ATOM 778 C CA . ARG A 1 94 ? 9.946 0.387 -13.777 1.00 87.00 94 ARG A CA 1
ATOM 779 C C . ARG A 1 94 ? 10.483 1.803 -13.646 1.00 87.00 94 ARG A C 1
ATOM 781 O O . ARG A 1 94 ? 10.029 2.538 -12.770 1.00 87.00 94 ARG A O 1
ATOM 788 N N . LEU A 1 95 ? 11.388 2.183 -14.538 1.00 87.50 95 LEU A N 1
ATOM 789 C CA . LEU A 1 95 ? 11.924 3.536 -14.611 1.00 87.50 95 LEU A CA 1
ATOM 790 C C . LEU A 1 95 ? 10.896 4.492 -15.241 1.00 87.50 95 LEU A C 1
ATOM 792 O O . LEU A 1 95 ? 10.269 4.161 -16.246 1.00 87.50 95 LEU A O 1
ATOM 796 N N . ASN A 1 96 ? 10.718 5.675 -14.653 1.00 86.88 96 ASN A N 1
ATOM 797 C CA . ASN A 1 96 ? 9.921 6.744 -15.252 1.00 86.88 96 ASN A CA 1
ATOM 798 C C . ASN A 1 96 ? 10.668 7.403 -16.422 1.00 86.88 96 ASN A C 1
ATOM 800 O O . ASN A 1 96 ? 11.893 7.337 -16.527 1.00 86.88 96 ASN A O 1
ATOM 804 N N . ASP A 1 97 ? 9.928 8.127 -17.264 1.00 86.69 97 ASP A N 1
ATOM 805 C CA . ASP A 1 97 ? 10.479 8.853 -18.420 1.00 86.69 97 ASP A CA 1
ATOM 806 C C . ASP A 1 97 ? 11.513 9.932 -18.033 1.00 86.69 97 ASP A C 1
ATOM 808 O O . ASP A 1 97 ? 12.297 10.381 -18.869 1.00 86.69 97 ASP A O 1
ATOM 812 N N . ASP A 1 98 ? 11.540 10.354 -16.763 1.00 85.88 98 ASP A N 1
ATOM 813 C CA . ASP A 1 98 ? 12.530 11.296 -16.229 1.00 85.88 98 ASP A CA 1
ATOM 814 C C . ASP A 1 98 ? 13.922 10.674 -16.005 1.00 85.88 98 ASP A C 1
ATOM 816 O O . ASP A 1 98 ? 14.878 11.404 -15.725 1.00 85.88 98 ASP A O 1
ATOM 820 N N . LEU A 1 99 ? 14.032 9.344 -16.136 1.00 83.75 99 LEU A N 1
ATOM 821 C CA . LEU A 1 99 ? 15.222 8.519 -15.907 1.00 83.75 99 LEU A CA 1
ATOM 822 C C . LEU A 1 99 ? 15.837 8.642 -14.503 1.00 83.75 99 LEU A C 1
ATOM 824 O O . LEU A 1 99 ? 16.975 8.216 -14.283 1.00 83.75 99 LEU A O 1
ATOM 828 N N . LYS A 1 100 ? 15.100 9.218 -13.554 1.00 83.12 100 LYS A N 1
ATOM 829 C CA . LYS A 1 100 ? 15.543 9.494 -12.182 1.00 83.12 100 LYS A CA 1
ATOM 830 C C . LYS A 1 100 ? 14.707 8.753 -11.157 1.00 83.12 100 LYS A C 1
ATOM 832 O O . LYS A 1 100 ? 15.245 8.329 -10.136 1.00 83.12 100 LYS A O 1
ATOM 837 N N . THR A 1 101 ? 13.416 8.599 -11.428 1.00 86.44 101 THR A N 1
ATOM 838 C CA . THR A 1 101 ? 12.462 8.024 -10.488 1.00 86.44 101 THR A CA 1
ATOM 839 C C . THR A 1 101 ? 11.886 6.714 -11.003 1.00 86.44 101 THR A C 1
ATOM 841 O O . THR A 1 101 ? 11.928 6.426 -12.199 1.00 86.44 101 THR A O 1
ATOM 844 N N . VAL A 1 102 ? 11.353 5.897 -10.100 1.00 88.12 102 VAL A N 1
ATOM 845 C CA . VAL A 1 102 ? 10.697 4.629 -10.439 1.00 88.12 102 VAL A CA 1
ATOM 846 C C . VAL A 1 102 ? 9.201 4.668 -10.137 1.00 88.12 102 VAL A C 1
ATOM 848 O O . VAL A 1 102 ? 8.727 5.411 -9.276 1.00 88.12 102 VAL A O 1
ATOM 851 N N . VAL A 1 103 ? 8.430 3.848 -10.850 1.00 88.56 103 VAL A N 1
ATOM 852 C CA . VAL A 1 103 ? 6.991 3.687 -10.621 1.00 88.56 103 VAL A CA 1
ATOM 853 C C . VAL A 1 103 ? 6.772 2.823 -9.382 1.00 88.56 103 VAL A C 1
ATOM 855 O O . VAL A 1 103 ? 6.650 1.598 -9.475 1.00 88.56 103 VAL A O 1
ATOM 858 N N . VAL A 1 104 ? 6.684 3.473 -8.228 1.00 90.31 104 VAL A N 1
ATOM 859 C CA . VAL A 1 104 ? 6.426 2.864 -6.920 1.00 90.31 104 VAL A CA 1
ATOM 860 C C . VAL A 1 104 ? 5.135 3.420 -6.316 1.00 90.31 104 VAL A C 1
ATOM 862 O O . VAL A 1 104 ? 4.678 4.513 -6.657 1.00 90.31 104 VAL A O 1
ATOM 865 N N . MET A 1 105 ? 4.496 2.636 -5.457 1.00 91.12 105 MET A N 1
ATOM 866 C CA . MET A 1 105 ? 3.326 3.054 -4.701 1.00 91.12 105 MET A CA 1
ATOM 867 C C . MET A 1 105 ? 3.365 2.467 -3.298 1.00 91.12 105 MET A C 1
ATOM 869 O O . MET A 1 105 ? 3.682 1.290 -3.121 1.00 91.12 105 MET A O 1
ATOM 873 N N . ASP A 1 106 ? 2.942 3.275 -2.332 1.00 91.12 106 ASP A N 1
ATOM 874 C CA . ASP A 1 106 ? 2.760 2.856 -0.953 1.00 91.12 106 ASP A CA 1
ATOM 875 C C . ASP A 1 106 ? 1.340 3.139 -0.472 1.00 91.12 106 ASP A C 1
ATOM 877 O O . ASP A 1 106 ? 0.773 4.217 -0.661 1.00 91.12 106 ASP A O 1
ATOM 881 N N . VAL A 1 107 ? 0.754 2.146 0.187 1.00 91.31 107 VAL A N 1
ATOM 882 C CA . VAL A 1 107 ? -0.537 2.253 0.856 1.00 91.31 107 VAL A CA 1
ATOM 883 C C . VAL A 1 107 ? -0.290 2.488 2.334 1.00 91.31 107 VAL A C 1
ATOM 885 O O . VAL A 1 107 ? 0.093 1.574 3.069 1.00 91.31 107 VAL A O 1
ATOM 888 N N . LEU A 1 108 ? -0.546 3.718 2.770 1.00 90.62 108 LEU A N 1
ATOM 889 C CA . LEU A 1 108 ? -0.443 4.115 4.167 1.00 90.62 108 LEU A CA 1
ATOM 890 C C . LEU A 1 108 ? -1.806 3.986 4.858 1.00 90.62 108 LEU A C 1
ATOM 892 O O . LEU A 1 108 ? -2.819 4.468 4.348 1.00 90.62 108 LEU A O 1
ATOM 896 N N . VAL A 1 109 ? -1.833 3.361 6.035 1.00 89.19 109 VAL A N 1
ATOM 897 C CA . VAL A 1 109 ? -3.021 3.276 6.896 1.00 89.19 109 VAL A CA 1
ATOM 898 C C . VAL A 1 109 ? -2.734 3.878 8.276 1.00 89.19 109 VAL A C 1
ATOM 900 O O . VAL A 1 109 ? -1.580 3.892 8.721 1.00 89.19 109 VAL A O 1
ATOM 903 N N . PRO A 1 110 ? -3.761 4.375 8.989 1.00 83.94 110 PRO A N 1
ATOM 904 C CA . PRO A 1 110 ? -3.587 4.946 10.320 1.00 83.94 110 PRO A CA 1
ATOM 905 C C . PRO A 1 110 ? -2.886 3.984 11.285 1.00 83.94 110 PRO A C 1
ATOM 907 O O . PRO A 1 110 ? -3.074 2.770 11.207 1.00 83.94 110 PRO A O 1
ATOM 910 N N . LYS A 1 111 ? -2.109 4.543 12.221 1.00 83.31 111 LYS A N 1
ATOM 911 C CA . LYS A 1 111 ? -1.352 3.849 13.283 1.00 83.31 111 LYS A CA 1
ATOM 912 C C . LYS A 1 111 ? -0.192 2.959 12.811 1.00 83.31 111 LYS A C 1
ATOM 914 O O . LYS A 1 111 ? 0.844 2.969 13.464 1.00 83.31 111 LYS A O 1
ATOM 919 N N . VAL A 1 112 ? -0.343 2.222 11.713 1.00 84.31 112 VAL A N 1
ATOM 920 C CA . VAL A 1 112 ? 0.687 1.304 11.193 1.00 84.31 112 VAL A CA 1
ATOM 921 C C . VAL A 1 112 ? 1.650 2.010 10.234 1.00 84.31 112 VAL A C 1
ATOM 923 O O . VAL A 1 112 ? 2.826 1.666 10.193 1.00 84.31 112 VAL A O 1
ATOM 926 N N . GLY A 1 113 ? 1.182 3.015 9.486 1.00 86.25 113 GLY A N 1
ATOM 927 C CA . GLY A 1 113 ? 1.960 3.607 8.399 1.00 86.25 113 GLY A CA 1
ATOM 928 C C . GLY A 1 113 ? 1.871 2.735 7.147 1.00 86.25 113 GLY A C 1
ATOM 929 O O . GLY A 1 113 ? 0.768 2.382 6.730 1.00 86.25 113 GLY A O 1
ATOM 930 N N . LYS A 1 114 ? 3.012 2.398 6.539 1.00 87.88 114 LYS A N 1
ATOM 931 C CA . LYS A 1 114 ? 3.089 1.608 5.300 1.00 87.88 114 LYS A CA 1
ATOM 932 C C . LYS A 1 114 ? 2.594 0.180 5.517 1.00 87.88 114 LYS A C 1
ATOM 934 O O . LYS A 1 114 ? 3.200 -0.590 6.254 1.00 87.88 114 LYS A O 1
ATOM 939 N N . LEU A 1 115 ? 1.483 -0.157 4.863 1.00 89.38 115 LEU A N 1
ATOM 940 C CA . LEU A 1 115 ? 0.863 -1.482 4.915 1.00 89.38 115 LEU A CA 1
ATOM 941 C C . LEU A 1 115 ? 1.175 -2.314 3.669 1.00 89.38 115 LEU A C 1
ATOM 943 O O . LEU A 1 115 ? 1.428 -3.510 3.775 1.00 89.38 115 LEU A O 1
ATOM 947 N N . ILE A 1 116 ? 1.135 -1.692 2.490 1.00 90.62 116 ILE A N 1
ATOM 948 C CA . ILE A 1 116 ? 1.463 -2.332 1.211 1.00 90.62 116 ILE A CA 1
ATOM 949 C C . ILE A 1 116 ? 2.440 -1.427 0.479 1.00 90.62 116 ILE A C 1
ATOM 951 O O . ILE A 1 116 ? 2.171 -0.237 0.365 1.00 90.62 116 ILE A O 1
ATOM 955 N N . GLY A 1 117 ? 3.526 -2.003 -0.028 1.00 90.44 117 GLY A N 1
ATOM 956 C CA . GLY A 1 117 ? 4.389 -1.374 -1.023 1.00 90.44 117 GLY A CA 1
ATOM 957 C C . GLY A 1 117 ? 4.360 -2.183 -2.312 1.00 90.44 117 GLY A C 1
ATOM 958 O O . GLY A 1 117 ? 4.293 -3.416 -2.279 1.00 90.44 117 GLY A O 1
ATOM 959 N N . GLY A 1 118 ? 4.387 -1.502 -3.447 1.00 88.81 118 GLY A N 1
ATOM 960 C CA . GLY A 1 118 ? 4.382 -2.138 -4.757 1.00 88.81 118 GLY A CA 1
ATOM 961 C C . GLY A 1 118 ? 4.985 -1.243 -5.820 1.00 88.81 118 GLY A C 1
ATOM 962 O O . GLY A 1 118 ? 5.270 -0.074 -5.593 1.00 88.81 118 GLY A O 1
ATOM 963 N N . SER A 1 119 ? 5.211 -1.818 -6.992 1.00 89.44 119 SER A N 1
ATOM 964 C CA . SER A 1 119 ? 5.801 -1.105 -8.114 1.00 89.44 119 SER A CA 1
ATOM 965 C C . SER A 1 119 ? 5.246 -1.665 -9.411 1.00 89.44 119 SER A C 1
ATOM 967 O O . SER A 1 119 ? 4.949 -2.864 -9.507 1.00 89.44 119 SER A O 1
ATOM 969 N N . GLN A 1 120 ? 5.206 -0.836 -10.450 1.00 87.75 120 GLN A N 1
ATOM 970 C CA . GLN A 1 120 ? 5.196 -1.408 -11.789 1.00 87.75 120 GLN A CA 1
ATOM 971 C C . GLN A 1 120 ? 6.541 -2.109 -12.013 1.00 87.75 120 GLN A C 1
ATOM 973 O O . GLN A 1 120 ? 7.584 -1.648 -11.538 1.00 87.75 120 GLN A O 1
ATOM 978 N N . ARG A 1 121 ? 6.512 -3.276 -12.658 1.00 86.69 121 ARG A N 1
ATOM 979 C CA . ARG A 1 121 ? 7.728 -4.040 -12.948 1.00 86.69 121 ARG A CA 1
ATOM 980 C C . ARG A 1 121 ? 8.331 -3.553 -14.253 1.00 86.69 121 ARG A C 1
ATOM 982 O O . ARG A 1 121 ? 7.579 -3.386 -15.203 1.00 86.69 121 ARG A O 1
ATOM 989 N N . GLU A 1 122 ? 9.650 -3.392 -14.294 1.00 85.81 122 GLU A N 1
ATOM 990 C CA . GLU A 1 122 ? 10.354 -3.012 -15.515 1.00 85.81 122 GLU A CA 1
ATOM 991 C C . GLU A 1 122 ? 10.169 -4.089 -16.584 1.00 85.81 122 GLU A C 1
ATOM 993 O O . GLU A 1 122 ? 10.482 -5.275 -16.383 1.00 85.81 122 GLU A O 1
ATOM 998 N N . GLU A 1 123 ? 9.638 -3.667 -17.721 1.00 79.88 123 GLU A N 1
ATOM 999 C CA . GLU A 1 123 ? 9.448 -4.484 -18.906 1.00 79.88 123 GLU A CA 1
ATOM 1000 C C . GLU A 1 123 ? 10.662 -4.453 -19.856 1.00 79.88 123 GLU A C 1
ATOM 1002 O O . GLU A 1 123 ? 10.867 -5.432 -20.574 1.00 79.88 123 GLU A O 1
ATOM 1007 N N . HIS A 1 124 ? 11.498 -3.406 -19.826 1.00 77.38 124 HIS A N 1
ATOM 1008 C CA . HIS A 1 124 ? 12.681 -3.211 -20.684 1.00 77.38 124 HIS A CA 1
ATOM 1009 C C . HIS A 1 124 ? 13.961 -3.796 -20.065 1.00 77.38 124 HIS A C 1
ATOM 1011 O O . HIS A 1 124 ? 14.968 -3.115 -19.883 1.00 77.38 124 HIS A O 1
ATOM 1017 N N . TYR A 1 125 ? 13.935 -5.082 -19.713 1.00 70.38 125 TYR A N 1
ATOM 1018 C CA . TYR A 1 125 ? 15.025 -5.702 -18.947 1.00 70.38 125 TYR A CA 1
ATOM 1019 C C . TYR A 1 125 ? 16.377 -5.737 -19.692 1.00 70.38 125 TYR A C 1
ATOM 1021 O O . TYR A 1 125 ? 17.426 -5.719 -19.048 1.00 70.38 125 TYR A O 1
ATOM 1029 N N . ASP A 1 126 ? 16.367 -5.742 -21.029 1.00 69.88 126 ASP A N 1
ATOM 1030 C CA . ASP A 1 126 ? 17.580 -5.728 -21.861 1.00 69.88 126 ASP A CA 1
ATOM 1031 C C . ASP A 1 126 ? 18.369 -4.406 -21.743 1.00 69.88 126 ASP A C 1
ATOM 1033 O O . ASP A 1 126 ? 19.567 -4.362 -22.021 1.00 69.88 126 ASP A O 1
ATOM 1037 N N . GLU A 1 127 ? 17.722 -3.332 -21.284 1.00 69.44 127 GLU A N 1
ATOM 1038 C CA . GLU A 1 127 ? 18.295 -1.981 -21.206 1.00 69.44 127 GLU A CA 1
ATOM 1039 C C . GLU A 1 127 ? 18.813 -1.633 -19.797 1.00 69.44 127 GLU A C 1
ATOM 1041 O O . GLU A 1 127 ? 19.364 -0.555 -19.573 1.00 69.44 127 GLU A O 1
ATOM 1046 N N . MET A 1 128 ? 18.692 -2.553 -18.831 1.00 68.50 128 MET A N 1
ATOM 1047 C CA . MET A 1 128 ? 19.006 -2.282 -17.419 1.00 68.50 128 MET A CA 1
ATOM 1048 C C . MET A 1 128 ? 20.492 -2.408 -17.066 1.00 68.50 128 MET A C 1
ATOM 1050 O O . MET A 1 128 ? 20.898 -2.003 -15.978 1.00 68.50 128 MET A O 1
ATOM 1054 N N . GLY A 1 129 ? 21.308 -2.986 -17.954 1.00 76.00 129 GLY A N 1
ATOM 1055 C CA . GLY A 1 129 ? 22.751 -3.150 -17.735 1.00 76.00 129 GLY A CA 1
ATOM 1056 C C . GLY A 1 129 ? 23.125 -4.103 -16.590 1.00 76.00 129 GLY A C 1
ATOM 1057 O O . GLY A 1 129 ? 24.239 -4.027 -16.072 1.00 76.00 129 GLY A O 1
ATOM 1058 N N . LEU A 1 130 ? 22.213 -4.989 -16.176 1.00 78.81 130 LEU A N 1
ATOM 1059 C CA . LEU A 1 130 ? 22.454 -5.974 -15.118 1.00 78.81 130 LEU A CA 1
ATOM 1060 C C . LEU A 1 130 ? 23.191 -7.209 -15.663 1.00 78.81 130 LEU A C 1
ATOM 1062 O O . LEU A 1 130 ? 22.950 -7.610 -16.804 1.00 78.81 130 LEU A O 1
ATOM 1066 N N . PRO A 1 131 ? 24.063 -7.856 -14.863 1.00 82.81 131 PRO A N 1
ATOM 1067 C CA . PRO A 1 131 ? 24.678 -9.115 -15.268 1.00 82.81 131 PRO A CA 1
ATOM 1068 C C . PRO A 1 131 ? 23.584 -10.167 -15.469 1.00 82.81 131 PRO A C 1
ATOM 1070 O O . PRO A 1 131 ? 22.790 -10.398 -14.568 1.00 82.81 131 PRO A O 1
ATOM 1073 N N . VAL A 1 132 ? 23.528 -10.800 -16.641 1.00 80.62 132 VAL A N 1
ATOM 1074 C CA . VAL A 1 132 ? 22.424 -11.710 -17.000 1.00 80.62 132 VAL A CA 1
ATOM 1075 C C . VAL A 1 132 ? 22.487 -13.030 -16.230 1.00 80.62 132 VAL A C 1
ATOM 1077 O O . VAL A 1 132 ? 21.457 -13.530 -15.790 1.00 80.62 132 VAL A O 1
ATOM 1080 N N . GLU A 1 133 ? 23.689 -13.577 -16.037 1.00 88.12 133 GLU A N 1
ATOM 1081 C CA . GLU A 1 133 ? 23.914 -14.923 -15.487 1.00 88.12 133 GLU A CA 1
ATOM 1082 C C . GLU A 1 133 ? 23.198 -15.175 -14.138 1.00 88.12 133 GLU A C 1
ATOM 1084 O O . GLU A 1 133 ? 22.491 -16.176 -14.027 1.00 88.12 133 GLU A O 1
ATOM 1089 N N . PRO A 1 134 ? 23.235 -14.274 -13.132 1.00 87.88 134 PRO A N 1
ATOM 1090 C CA . PRO A 1 134 ? 22.518 -14.492 -11.869 1.00 87.88 134 PRO A CA 1
ATOM 1091 C C . PRO A 1 134 ? 20.985 -14.431 -11.981 1.00 87.88 134 PRO A C 1
ATOM 1093 O O . PRO A 1 134 ? 20.280 -14.903 -11.084 1.00 87.88 134 PRO A O 1
ATOM 1096 N N . TYR A 1 135 ? 20.458 -13.834 -13.053 1.00 84.69 135 TYR A N 1
ATOM 1097 C CA . TYR A 1 135 ? 19.028 -13.582 -13.254 1.00 84.69 135 TYR A CA 1
ATOM 1098 C C . TYR A 1 135 ? 18.430 -14.399 -14.402 1.00 84.69 135 TYR A C 1
ATOM 1100 O O . TYR A 1 135 ? 17.264 -14.200 -14.744 1.00 84.69 135 TYR A O 1
ATOM 1108 N N . GLU A 1 136 ? 19.180 -15.338 -14.980 1.00 86.31 136 GLU A N 1
ATOM 1109 C CA . GLU A 1 136 ? 18.726 -16.157 -16.108 1.00 86.31 136 GLU A CA 1
ATOM 1110 C C . GLU A 1 136 ? 17.389 -16.852 -15.806 1.00 86.31 136 GLU A C 1
ATOM 1112 O O . GLU A 1 136 ? 16.446 -16.733 -16.586 1.00 86.31 136 GLU A O 1
ATOM 1117 N N . TRP A 1 137 ? 17.251 -17.441 -14.612 1.00 87.94 137 TRP A N 1
ATOM 1118 C CA . TRP A 1 137 ? 16.013 -18.080 -14.145 1.00 87.94 137 TRP A CA 1
ATOM 1119 C C . TRP A 1 137 ? 14.811 -17.120 -14.089 1.00 87.94 137 TRP A C 1
ATOM 1121 O O . TRP A 1 137 ? 13.669 -17.522 -14.312 1.00 87.94 137 TRP A O 1
ATOM 1131 N N . TYR A 1 138 ? 15.045 -15.842 -13.780 1.00 83.62 138 TYR A N 1
ATOM 1132 C CA . TYR A 1 138 ? 13.998 -14.825 -13.694 1.00 83.62 138 TYR A CA 1
ATOM 1133 C C . TYR A 1 138 ? 13.537 -14.402 -15.092 1.00 83.62 138 TYR A C 1
ATOM 1135 O O . TYR A 1 138 ? 12.341 -14.220 -15.339 1.00 83.62 138 TYR A O 1
ATOM 1143 N N . LEU A 1 139 ? 14.479 -14.304 -16.030 1.00 82.12 139 LEU A N 1
ATOM 1144 C CA . LEU A 1 139 ? 14.182 -14.084 -17.442 1.00 82.12 139 LEU A CA 1
ATOM 1145 C C . LEU A 1 139 ? 13.468 -15.298 -18.054 1.00 82.12 139 LEU A C 1
ATOM 1147 O O . LEU A 1 139 ? 12.512 -15.128 -18.811 1.00 82.12 139 LEU A O 1
ATOM 1151 N N . ASP A 1 140 ? 13.865 -16.513 -17.675 1.00 86.88 140 ASP A N 1
ATOM 1152 C CA . ASP A 1 140 ? 13.183 -17.750 -18.062 1.00 86.88 140 ASP A CA 1
ATOM 1153 C C . ASP A 1 140 ? 11.755 -17.804 -17.544 1.00 86.88 140 ASP A C 1
ATOM 1155 O O . ASP A 1 140 ? 10.857 -18.179 -18.294 1.00 86.88 140 ASP A O 1
ATOM 1159 N N . LEU A 1 141 ? 11.510 -17.372 -16.305 1.00 84.31 141 LEU A N 1
ATOM 1160 C CA . LEU A 1 141 ? 10.154 -17.265 -15.778 1.00 84.31 141 LEU A CA 1
ATOM 1161 C C . LEU A 1 141 ? 9.302 -16.338 -16.656 1.00 84.31 141 LEU A C 1
ATOM 1163 O O . LEU A 1 141 ? 8.191 -16.703 -17.028 1.00 84.31 141 LEU A O 1
ATOM 1167 N N . ARG A 1 142 ? 9.826 -15.176 -17.060 1.00 80.88 142 ARG A N 1
ATOM 1168 C CA . ARG A 1 142 ? 9.112 -14.262 -17.970 1.00 80.88 142 ARG A CA 1
ATOM 1169 C C . ARG A 1 142 ? 8.825 -14.918 -19.326 1.00 80.88 142 ARG A C 1
ATOM 1171 O O . ARG A 1 142 ? 7.693 -14.844 -19.801 1.00 80.88 142 ARG A O 1
ATOM 1178 N N . ARG A 1 143 ? 9.799 -15.624 -19.915 1.00 83.88 143 ARG A N 1
ATOM 1179 C CA . ARG A 1 143 ? 9.625 -16.389 -21.169 1.00 83.88 143 ARG A CA 1
ATOM 1180 C C . ARG A 1 143 ? 8.585 -17.503 -21.039 1.00 83.88 143 ARG A C 1
ATOM 1182 O O . ARG A 1 143 ? 7.739 -17.659 -21.916 1.00 83.88 143 ARG A O 1
ATOM 1189 N N . MET A 1 144 ? 8.623 -18.255 -19.941 1.00 86.00 144 MET A N 1
ATOM 1190 C CA . MET A 1 144 ? 7.667 -19.320 -19.639 1.00 86.00 144 MET A CA 1
ATOM 1191 C C . MET A 1 144 ? 6.241 -18.788 -19.588 1.00 86.00 144 MET A C 1
ATOM 1193 O O . MET A 1 144 ? 5.329 -19.454 -20.076 1.00 86.00 144 MET A O 1
ATOM 1197 N N . ILE A 1 145 ? 6.036 -17.588 -19.042 1.00 84.12 145 ILE A N 1
ATOM 1198 C CA . ILE A 1 145 ? 4.692 -17.027 -18.989 1.00 84.12 145 ILE A CA 1
ATOM 1199 C C . ILE A 1 145 ? 4.214 -16.562 -20.372 1.00 84.12 145 ILE A C 1
ATOM 1201 O O . ILE A 1 145 ? 3.056 -16.805 -20.708 1.00 84.12 145 ILE A O 1
ATOM 1205 N N . LEU A 1 146 ? 5.080 -15.988 -21.216 1.00 86.00 146 LEU A N 1
ATOM 1206 C CA . LEU A 1 146 ? 4.736 -15.706 -22.622 1.00 86.00 146 LEU A CA 1
ATOM 1207 C C . LEU A 1 146 ? 4.314 -16.978 -23.356 1.00 86.00 146 LEU A C 1
ATOM 1209 O O . LEU A 1 146 ? 3.260 -17.016 -23.987 1.00 86.00 146 LEU A O 1
ATOM 1213 N N . PHE A 1 147 ? 5.092 -18.049 -23.192 1.00 86.44 147 PHE A N 1
ATOM 1214 C CA . PHE A 1 147 ? 4.775 -19.356 -23.754 1.00 86.44 147 PHE A CA 1
ATOM 1215 C C . PHE A 1 147 ? 3.423 -19.893 -23.257 1.00 86.44 147 PHE A C 1
ATOM 1217 O O . PHE A 1 147 ? 2.614 -20.353 -24.058 1.00 86.44 147 PHE A O 1
ATOM 1224 N N . ALA A 1 148 ? 3.156 -19.812 -21.951 1.00 90.06 148 ALA A N 1
ATOM 1225 C CA . ALA A 1 148 ? 1.926 -20.334 -21.355 1.00 90.06 148 ALA A CA 1
ATOM 1226 C C . ALA A 1 148 ? 0.676 -19.509 -21.707 1.00 90.06 148 ALA A C 1
ATOM 1228 O O . ALA A 1 148 ? -0.418 -20.063 -21.802 1.00 90.06 148 ALA A O 1
ATOM 1229 N N . THR A 1 149 ? 0.821 -18.193 -21.876 1.00 88.50 149 THR A N 1
ATOM 1230 C CA . THR A 1 149 ? -0.297 -17.270 -22.141 1.00 88.50 149 THR A CA 1
ATOM 1231 C C . THR A 1 149 ? -0.543 -17.030 -23.630 1.00 88.50 149 THR A C 1
ATOM 1233 O O . THR A 1 149 ? -1.613 -16.546 -23.992 1.00 88.50 149 THR A O 1
ATOM 1236 N N . GLY A 1 150 ? 0.422 -17.359 -24.496 1.00 87.38 150 GLY A N 1
ATOM 1237 C CA . GLY A 1 150 ? 0.372 -17.063 -25.930 1.00 87.38 150 GLY A CA 1
ATOM 1238 C C . GLY A 1 150 ? 0.543 -15.576 -26.257 1.00 87.38 150 GLY A C 1
ATOM 1239 O O . GLY A 1 150 ? 0.306 -15.169 -27.392 1.00 87.38 150 GLY A O 1
ATOM 1240 N N . LEU A 1 151 ? 0.925 -14.753 -25.276 1.00 85.69 151 LEU A N 1
ATOM 1241 C CA . LEU A 1 151 ? 1.182 -13.335 -25.488 1.00 85.69 151 LEU A CA 1
ATOM 1242 C C . LEU A 1 151 ? 2.508 -13.147 -26.226 1.00 85.69 151 LEU A C 1
ATOM 1244 O O . LEU A 1 151 ? 3.531 -13.714 -25.852 1.00 85.69 151 LEU A O 1
ATOM 1248 N N . GLU A 1 152 ? 2.497 -12.295 -27.247 1.00 81.56 152 GLU A N 1
ATOM 1249 C CA . GLU A 1 152 ? 3.702 -11.964 -28.020 1.00 81.56 152 GLU A CA 1
ATOM 1250 C C . GLU A 1 152 ? 4.645 -11.014 -27.268 1.00 81.56 152 GLU A C 1
ATOM 1252 O O . GLU A 1 152 ? 5.832 -10.935 -27.575 1.00 81.56 152 GLU A O 1
ATOM 1257 N N . ASN A 1 153 ? 4.127 -10.281 -26.277 1.00 78.12 153 ASN A N 1
ATOM 1258 C CA . ASN A 1 153 ? 4.888 -9.303 -25.509 1.00 78.12 153 ASN A CA 1
ATOM 1259 C C . ASN A 1 153 ? 4.478 -9.319 -24.030 1.00 78.12 153 ASN A C 1
ATOM 1261 O O . ASN A 1 153 ? 3.290 -9.296 -23.704 1.00 78.12 153 ASN A O 1
ATOM 1265 N N . ILE A 1 154 ? 5.470 -9.293 -23.132 1.00 75.75 154 ILE A N 1
ATOM 1266 C CA . ILE A 1 154 ? 5.265 -9.310 -21.674 1.00 75.75 154 ILE A CA 1
ATOM 1267 C C . ILE A 1 154 ? 4.534 -8.057 -21.184 1.00 75.75 154 ILE A C 1
ATOM 1269 O O . ILE A 1 154 ? 3.878 -8.089 -20.152 1.00 75.75 154 ILE A O 1
ATOM 1273 N N . ARG A 1 155 ? 4.556 -6.964 -21.952 1.00 69.88 155 ARG A N 1
ATOM 1274 C CA . ARG A 1 155 ? 3.770 -5.755 -21.669 1.00 69.88 155 ARG A CA 1
ATOM 1275 C C . ARG A 1 155 ? 2.271 -6.032 -21.609 1.00 69.88 155 ARG A C 1
ATOM 1277 O O . ARG A 1 155 ? 1.574 -5.416 -20.817 1.00 69.88 155 ARG A O 1
ATOM 1284 N N . HIS A 1 156 ? 1.778 -6.999 -22.384 1.00 67.94 156 HIS A N 1
ATOM 1285 C CA . HIS A 1 156 ? 0.362 -7.376 -22.375 1.00 67.94 156 HIS A CA 1
ATOM 1286 C C . HIS A 1 156 ? -0.033 -8.188 -21.132 1.00 67.94 156 HIS A C 1
ATOM 1288 O O . HIS A 1 156 ? -1.215 -8.424 -20.902 1.00 67.94 156 HIS A O 1
ATOM 1294 N N . MET A 1 157 ? 0.946 -8.634 -20.338 1.00 64.81 157 MET A N 1
ATOM 1295 C CA . MET A 1 157 ? 0.700 -9.258 -19.040 1.00 64.81 157 MET A CA 1
ATOM 1296 C C . MET A 1 157 ? 0.473 -8.255 -17.922 1.00 64.81 157 MET A C 1
ATOM 1298 O O . MET A 1 157 ? 0.009 -8.641 -16.847 1.00 64.81 157 MET A O 1
ATOM 1302 N N . ILE A 1 158 ? 0.826 -6.990 -18.142 1.00 59.81 158 ILE A N 1
ATOM 1303 C CA . ILE A 1 158 ? 0.466 -5.936 -17.211 1.00 59.81 158 ILE A CA 1
ATOM 1304 C C . ILE A 1 158 ? -1.061 -5.876 -17.282 1.00 59.81 158 ILE A C 1
ATOM 1306 O O . ILE A 1 158 ? -1.589 -5.661 -18.373 1.00 59.81 158 ILE A O 1
ATOM 1310 N N . PRO A 1 159 ? -1.787 -6.114 -16.169 1.00 47.91 159 PRO A N 1
ATOM 1311 C CA . PRO A 1 159 ? -3.241 -6.274 -16.206 1.00 47.91 159 PRO A CA 1
ATOM 1312 C C . PRO A 1 159 ? -3.974 -5.089 -16.853 1.00 47.91 159 PRO A C 1
ATOM 1314 O O . PRO A 1 159 ? -5.141 -5.215 -17.214 1.00 47.91 159 PRO A O 1
ATOM 1317 N N . PHE A 1 160 ? -3.284 -3.954 -16.999 1.00 45.53 160 PHE A N 1
ATOM 1318 C CA . PHE A 1 160 ? -3.747 -2.754 -17.672 1.00 45.53 160 PHE A CA 1
ATOM 1319 C C . PHE A 1 160 ? -2.544 -2.103 -18.395 1.00 45.53 160 PHE A C 1
ATOM 1321 O O . PHE A 1 160 ? -1.658 -1.594 -17.700 1.00 45.53 160 PHE A O 1
ATOM 1328 N N . PRO A 1 161 ? -2.457 -2.211 -19.737 1.00 39.22 161 PRO A N 1
ATOM 1329 C CA . PRO A 1 161 ? -1.341 -1.712 -20.549 1.00 39.22 161 PRO A CA 1
ATOM 1330 C C . PRO A 1 161 ? -1.257 -0.182 -20.619 1.00 39.22 161 PRO A C 1
ATOM 1332 O O . PRO A 1 161 ? -2.292 0.489 -20.396 1.00 39.22 161 PRO A O 1
#

Sequence (161 aa):
DDMNCAKAYVKFNCQWLLDNCLEDMDFMADKFDKGCIDHLKLVTSTPFIRFTYTEAVEILEDIVKNGKKFENEQKWVIDLAFEHERDIEAFYMRLNDDLKTVVVMDVLVPKVGKLIGGSQREEHYDEMGLPVEPYEWYLDLRRMILFATGLENIRHMIPFP

InterPro domains:
  IPR004364 Aminoacyl-tRNA synthetase, class II (D/K/N) [PF00152] (28-128)
  IPR045864 Class II Aminoacyl-tRNA synthetase/Biotinyl protein ligase (BPL) and lipoyl protein ligase (LPL) [G3DSA:3.30.930.10] (1-161)
  IPR045864 Class II Aminoacyl-tRNA synthetase/Biotinyl protein ligase (BPL) and lipoyl protein ligase (LPL) [SSF55681] (3-161)